Protein AF-A0A9W8U1M0-F1 (afdb_monomer)

Mean predicted aligned error: 9.3 Å

Secondary structure (DSSP, 8-state):
-HHHHHHHHHT-SSSEEEEPSS-HHHH-S--B-S---SS---SSEEEEESSS---SSPPTT--EEEETT-S-------TT---HHHHHHHHHHHHHHHTTT--EEEE-B--S---------HHHHHHHHHHHHHHHHHHHHHHHHHHHHHHHHHTTS--HHHHHHHHHHHHHT-

Solvent-accessible surface area (backbone atoms only — not comparable to full-atom values): 10336 Å² total; per-residue (Å²): 115,43,63,57,56,48,49,52,32,68,70,44,94,46,74,56,36,78,48,70,62,60,62,56,81,54,54,27,89,59,75,45,70,80,54,78,66,90,67,66,86,84,41,65,33,29,39,45,35,89,34,68,72,65,57,90,81,63,68,83,60,47,33,34,39,33,34,35,84,54,93,75,72,49,70,83,85,60,86,88,54,88,51,54,56,64,57,41,55,52,31,53,49,51,52,38,59,79,44,59,67,54,52,40,28,40,41,25,51,57,55,90,64,74,72,85,81,78,78,96,50,72,67,65,50,54,53,52,50,50,53,47,50,55,50,50,52,52,49,51,52,52,52,41,52,52,53,52,52,55,52,64,75,62,56,86,68,82,44,76,66,54,55,49,41,52,54,47,48,58,63,74,67,103

Structure (mmCIF, N/CA/C/O backbone):
data_AF-A0A9W8U1M0-F1
#
_entry.id   AF-A0A9W8U1M0-F1
#
loop_
_atom_site.group_PDB
_atom_site.id
_atom_site.type_symbol
_atom_site.label_atom_id
_atom_site.label_alt_id
_atom_site.label_comp_id
_atom_site.label_asym_id
_atom_site.label_entity_id
_atom_site.label_seq_id
_atom_site.pdbx_PDB_ins_code
_atom_site.Cartn_x
_atom_site.Cartn_y
_atom_site.Cartn_z
_atom_site.occupancy
_atom_site.B_iso_or_equiv
_atom_site.auth_seq_id
_atom_site.auth_comp_id
_atom_site.auth_asym_id
_atom_site.auth_atom_id
_atom_site.pdbx_PDB_model_num
ATOM 1 N N . PRO A 1 1 ? 2.105 -9.843 -11.994 1.00 67.69 1 PRO A N 1
ATOM 2 C CA . PRO A 1 1 ? 0.800 -9.194 -11.756 1.00 67.69 1 PRO A CA 1
ATOM 3 C C . PRO A 1 1 ? 0.426 -9.167 -10.264 1.00 67.69 1 PRO A C 1
ATOM 5 O O . PRO A 1 1 ? 0.645 -10.172 -9.594 1.00 67.69 1 PRO A O 1
ATOM 8 N N . ASN A 1 2 ? -0.101 -8.059 -9.728 1.00 78.31 2 ASN A N 1
ATOM 9 C CA . ASN A 1 2 ? -0.481 -7.906 -8.316 1.00 78.31 2 ASN A CA 1
ATOM 10 C C . ASN A 1 2 ? -1.615 -8.853 -7.890 1.00 78.31 2 ASN A C 1
ATOM 12 O O . ASN A 1 2 ? -1.666 -9.239 -6.725 1.00 78.31 2 ASN A O 1
ATOM 16 N N . VAL A 1 3 ? -2.472 -9.296 -8.821 1.00 81.25 3 VAL A N 1
ATOM 17 C CA . VAL A 1 3 ? -3.495 -10.322 -8.543 1.00 81.25 3 VAL A CA 1
ATOM 18 C C . VAL A 1 3 ? -2.885 -11.593 -7.945 1.00 81.25 3 VAL A C 1
ATOM 20 O O . VAL A 1 3 ? -3.407 -12.115 -6.963 1.00 81.25 3 VAL A O 1
ATOM 23 N N . TYR A 1 4 ? -1.728 -12.034 -8.445 1.00 81.00 4 TYR A N 1
ATOM 24 C CA . TYR A 1 4 ? -1.043 -13.215 -7.917 1.00 81.00 4 TYR A CA 1
ATOM 25 C C . TYR A 1 4 ? -0.505 -13.000 -6.502 1.00 81.00 4 TYR A C 1
ATOM 27 O O . TYR A 1 4 ? -0.517 -13.934 -5.710 1.00 81.00 4 TYR A O 1
ATOM 35 N N . LEU A 1 5 ? -0.088 -11.778 -6.155 1.00 82.06 5 LEU A N 1
ATOM 36 C CA . LEU A 1 5 ? 0.352 -11.452 -4.794 1.00 82.06 5 LEU A CA 1
ATOM 37 C C . LEU A 1 5 ? -0.815 -11.504 -3.806 1.00 82.06 5 LEU A C 1
ATOM 39 O O . LEU A 1 5 ? -0.668 -12.031 -2.706 1.00 82.06 5 LEU A O 1
ATOM 43 N N . ASN A 1 6 ? -1.990 -11.018 -4.215 1.00 85.56 6 ASN A N 1
ATOM 44 C CA . ASN A 1 6 ? -3.191 -11.105 -3.388 1.00 85.56 6 ASN A CA 1
ATOM 45 C C . ASN A 1 6 ? -3.635 -12.565 -3.191 1.00 85.56 6 ASN A C 1
ATOM 47 O O . ASN A 1 6 ? -3.940 -12.962 -2.069 1.00 85.56 6 ASN A O 1
ATOM 51 N N . LEU A 1 7 ? -3.625 -13.379 -4.253 1.00 85.81 7 LEU A N 1
ATOM 52 C CA . LEU A 1 7 ? -3.969 -14.803 -4.164 1.00 85.81 7 LEU A CA 1
ATOM 53 C C . LEU A 1 7 ? -2.966 -15.586 -3.312 1.00 85.81 7 LEU A C 1
ATOM 55 O O . LEU A 1 7 ? -3.375 -16.369 -2.460 1.00 85.81 7 LEU A O 1
ATOM 59 N N . ALA A 1 8 ? -1.665 -15.343 -3.494 1.00 84.69 8 ALA A N 1
ATOM 60 C CA . ALA A 1 8 ? -0.621 -15.969 -2.689 1.00 84.69 8 ALA A CA 1
ATOM 61 C C . ALA A 1 8 ? -0.790 -15.655 -1.197 1.00 84.69 8 ALA A C 1
ATOM 63 O O . ALA A 1 8 ? -0.623 -16.541 -0.365 1.00 84.69 8 ALA A O 1
ATOM 64 N N . ARG A 1 9 ? -1.183 -14.418 -0.862 1.00 87.94 9 ARG A N 1
ATOM 65 C CA . ARG A 1 9 ? -1.521 -14.036 0.512 1.00 87.94 9 ARG A CA 1
ATOM 66 C C . ARG A 1 9 ? -2.723 -14.821 1.033 1.00 87.94 9 ARG A C 1
ATOM 68 O O . ARG A 1 9 ? -2.628 -15.401 2.103 1.00 87.94 9 ARG A O 1
ATOM 75 N N . LEU A 1 10 ? -3.827 -14.893 0.289 1.00 86.44 10 LEU A N 1
ATOM 76 C CA . LEU A 1 10 ? -5.031 -15.609 0.739 1.00 86.44 10 LEU A CA 1
ATOM 77 C C . LEU A 1 10 ? -4.811 -17.112 0.945 1.00 86.44 10 LEU A C 1
ATOM 79 O O . LEU A 1 10 ? -5.415 -17.705 1.834 1.00 86.44 10 LEU A O 1
ATOM 83 N N . LEU A 1 11 ? -3.955 -17.721 0.126 1.00 89.75 11 LEU A N 1
ATOM 84 C CA . LEU A 1 11 ? -3.669 -19.155 0.170 1.00 89.75 11 LEU A CA 1
ATOM 85 C C . LEU A 1 11 ? -2.483 -19.506 1.080 1.00 89.75 11 LEU A C 1
ATOM 87 O O . LEU A 1 11 ? -2.110 -20.676 1.172 1.00 89.75 11 LEU A O 1
ATOM 91 N N . ALA A 1 12 ? -1.879 -18.524 1.753 1.00 89.12 12 ALA A N 1
ATOM 92 C CA . ALA A 1 12 ? -0.760 -18.777 2.645 1.00 89.12 12 ALA A CA 1
ATOM 93 C C . ALA A 1 12 ? -1.200 -19.597 3.870 1.00 89.12 12 ALA A C 1
ATOM 95 O O . ALA A 1 12 ? -2.213 -19.320 4.519 1.00 89.12 12 ALA A O 1
ATOM 96 N N . SER A 1 13 ? -0.390 -20.595 4.221 1.00 90.56 13 SER A N 1
ATOM 97 C CA . SER A 1 13 ? -0.566 -21.400 5.435 1.00 90.56 13 SER A CA 1
ATOM 98 C C . SER A 1 13 ? -0.120 -20.668 6.705 1.00 90.56 13 SER A C 1
ATOM 100 O O . SER A 1 13 ? -0.458 -21.083 7.811 1.00 90.56 13 SER A O 1
ATOM 102 N N . THR A 1 14 ? 0.637 -19.581 6.559 1.00 88.56 14 THR A N 1
ATOM 103 C CA . THR A 1 14 ? 1.208 -18.787 7.648 1.00 88.56 14 THR A CA 1
ATOM 104 C C . THR A 1 14 ? 0.368 -17.548 7.952 1.00 88.56 14 THR A C 1
ATOM 106 O O . THR A 1 14 ? -0.282 -16.985 7.074 1.00 88.56 14 THR A O 1
ATOM 109 N N . SER A 1 15 ? 0.434 -17.061 9.196 1.00 87.62 15 SER A N 1
ATOM 110 C CA . SER A 1 15 ? -0.270 -15.836 9.620 1.00 87.62 15 SER A CA 1
ATOM 111 C C . SER A 1 15 ? 0.250 -14.563 8.944 1.00 87.62 15 SER A C 1
ATOM 113 O O . SER A 1 15 ? -0.454 -13.555 8.910 1.00 87.62 15 SER A O 1
ATOM 115 N N . TYR A 1 16 ? 1.470 -14.605 8.406 1.00 87.69 16 TYR A N 1
ATOM 116 C CA . TYR A 1 16 ? 2.102 -13.523 7.656 1.00 87.69 16 TYR A CA 1
ATOM 117 C C . TYR A 1 16 ? 2.662 -14.048 6.339 1.00 87.69 16 TYR A C 1
ATOM 119 O O . TYR A 1 16 ? 3.181 -15.164 6.278 1.00 87.69 16 TYR A O 1
ATOM 127 N N . THR A 1 17 ? 2.598 -13.222 5.301 1.00 88.19 17 THR A N 1
ATOM 128 C CA . THR A 1 17 ? 3.098 -13.528 3.961 1.00 88.19 17 THR A CA 1
ATOM 129 C C . THR A 1 17 ? 4.051 -12.431 3.521 1.00 88.19 17 THR A C 1
ATOM 131 O O . THR A 1 17 ? 3.728 -11.245 3.607 1.00 88.19 17 THR A O 1
ATOM 134 N N . MET A 1 18 ? 5.234 -12.824 3.050 1.00 87.00 18 MET A N 1
ATOM 135 C CA . MET A 1 18 ? 6.185 -11.893 2.457 1.00 87.00 18 MET A CA 1
ATOM 136 C C . MET A 1 18 ? 5.873 -11.735 0.969 1.00 87.00 18 MET A C 1
ATOM 138 O O . MET A 1 18 ? 5.833 -12.714 0.225 1.00 87.00 18 MET A O 1
ATOM 142 N N . LEU A 1 19 ? 5.627 -10.502 0.543 1.00 87.44 19 LEU A N 1
ATOM 143 C CA . LEU A 1 19 ? 5.337 -10.145 -0.834 1.00 87.44 19 LEU A CA 1
ATOM 144 C C . LEU A 1 19 ? 6.571 -9.505 -1.456 1.00 87.44 19 LEU A C 1
ATOM 146 O O . LEU A 1 19 ? 7.065 -8.476 -0.987 1.00 87.44 19 LEU A O 1
ATOM 150 N N . PHE A 1 20 ? 7.031 -10.118 -2.542 1.00 84.56 20 PHE A N 1
ATOM 151 C CA . PHE A 1 20 ? 8.128 -9.608 -3.343 1.00 84.56 20 PHE A CA 1
ATOM 152 C C . PHE A 1 20 ? 7.601 -8.857 -4.560 1.00 84.56 20 PHE A C 1
ATOM 154 O O . PHE A 1 20 ? 6.678 -9.322 -5.237 1.00 84.56 20 PHE A O 1
ATOM 161 N N . PRO A 1 21 ? 8.205 -7.712 -4.893 1.00 78.50 21 PRO A N 1
ATOM 162 C CA . PRO A 1 21 ? 7.763 -6.907 -6.011 1.00 78.50 21 PRO A CA 1
ATOM 163 C C . PRO A 1 21 ? 8.248 -7.415 -7.358 1.00 78.50 21 PRO A C 1
ATOM 165 O O . PRO A 1 21 ? 8.055 -6.720 -8.336 1.00 78.50 21 PRO A O 1
ATOM 168 N N . GLY A 1 22 ? 8.890 -8.564 -7.483 1.00 75.88 22 GLY A N 1
ATOM 169 C CA . GLY A 1 22 ? 9.369 -9.010 -8.783 1.00 75.88 22 GLY A CA 1
ATOM 170 C C . GLY A 1 22 ? 10.335 -10.164 -8.663 1.00 75.88 22 GLY A C 1
ATOM 171 O O . GLY A 1 22 ? 10.387 -10.832 -7.633 1.00 75.88 22 GLY A O 1
ATOM 172 N N . ASN A 1 23 ? 11.092 -10.393 -9.734 1.00 68.19 23 ASN A N 1
ATOM 173 C CA . ASN A 1 23 ? 12.150 -11.390 -9.723 1.00 68.19 23 ASN A CA 1
ATOM 174 C C . ASN A 1 23 ? 13.123 -11.085 -8.571 1.00 68.19 23 ASN A C 1
ATOM 176 O O . ASN A 1 23 ? 13.577 -9.949 -8.444 1.00 68.19 23 ASN A O 1
ATOM 180 N N . MET A 1 24 ? 13.445 -12.085 -7.746 1.00 59.81 24 MET A N 1
ATOM 181 C CA . MET A 1 24 ? 14.369 -11.934 -6.616 1.00 59.81 24 MET A CA 1
ATOM 182 C C . MET A 1 24 ? 15.741 -11.419 -7.074 1.00 59.81 24 MET A C 1
ATOM 184 O O . MET A 1 24 ? 16.371 -10.651 -6.355 1.00 59.81 24 MET A O 1
ATOM 188 N N . SER A 1 25 ? 16.136 -11.711 -8.320 1.00 58.19 25 SER A N 1
ATOM 189 C CA . SER A 1 25 ? 17.341 -11.157 -8.952 1.00 58.19 25 SER A CA 1
ATOM 190 C C . SER A 1 25 ? 17.359 -9.622 -9.048 1.00 58.19 25 SER A C 1
ATOM 192 O O . SER A 1 25 ? 18.432 -9.049 -9.182 1.00 58.19 25 SER A O 1
ATOM 194 N N . LEU A 1 26 ? 16.197 -8.954 -9.007 1.00 56.28 26 LEU A N 1
ATOM 195 C CA . LEU A 1 26 ? 16.080 -7.487 -9.018 1.00 56.28 26 LEU A CA 1
ATOM 196 C C . LEU A 1 26 ? 16.114 -6.875 -7.615 1.00 56.28 26 LEU A C 1
ATOM 198 O O . LEU A 1 26 ? 16.366 -5.683 -7.495 1.00 56.28 26 LEU A O 1
ATOM 202 N N . VAL A 1 27 ? 15.797 -7.655 -6.580 1.00 56.34 27 VAL A N 1
ATOM 203 C CA . VAL A 1 27 ? 15.545 -7.142 -5.226 1.00 56.34 27 VAL A CA 1
ATOM 204 C C . VAL A 1 27 ? 16.730 -7.400 -4.300 1.00 56.34 27 VAL A C 1
ATOM 206 O O . VAL A 1 27 ? 16.966 -6.588 -3.422 1.00 56.34 27 VAL A O 1
ATOM 209 N N . ALA A 1 28 ? 17.479 -8.484 -4.513 1.00 54.34 28 ALA A N 1
ATOM 210 C CA . ALA A 1 28 ? 18.855 -8.731 -4.071 1.00 54.34 28 ALA A CA 1
ATOM 211 C C . ALA A 1 28 ? 19.125 -10.231 -4.243 1.00 54.34 28 ALA A C 1
ATOM 213 O O . ALA A 1 28 ? 18.265 -11.053 -3.928 1.00 54.34 28 ALA A O 1
ATOM 214 N N . SER A 1 29 ? 20.330 -10.598 -4.678 1.00 51.75 29 SER A N 1
ATOM 215 C CA . SER A 1 29 ? 20.758 -12.003 -4.721 1.00 51.75 29 SER A CA 1
ATOM 216 C C . SER A 1 29 ? 20.806 -12.642 -3.325 1.00 51.75 29 SER A C 1
ATOM 218 O O . SER A 1 29 ? 20.572 -13.839 -3.207 1.00 51.75 29 SER A O 1
ATOM 220 N N . ASP A 1 30 ? 21.026 -11.833 -2.278 1.00 54.47 30 ASP A N 1
ATOM 221 C CA . ASP A 1 30 ? 21.269 -12.287 -0.905 1.00 54.47 30 ASP A CA 1
ATOM 222 C C . ASP A 1 30 ? 20.424 -11.502 0.111 1.00 54.47 30 ASP A C 1
ATOM 224 O O . ASP A 1 30 ? 20.914 -10.623 0.823 1.00 54.47 30 ASP A O 1
ATOM 228 N N . LEU A 1 31 ? 19.128 -11.813 0.203 1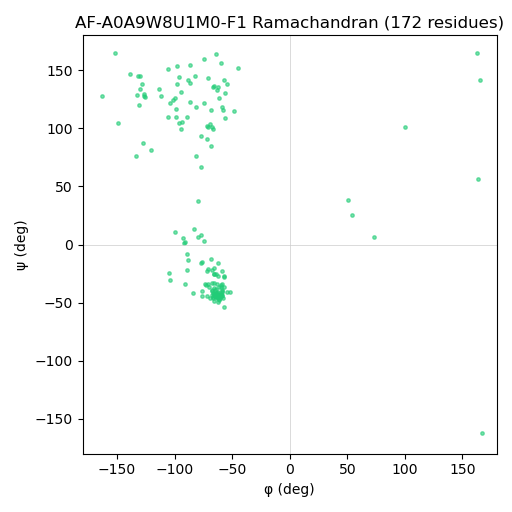.00 58.50 31 LEU A N 1
ATOM 229 C CA . LEU A 1 31 ? 18.291 -11.326 1.303 1.00 58.50 31 LEU A CA 1
ATOM 230 C C . LEU A 1 31 ? 18.668 -12.058 2.590 1.00 58.50 31 LEU A C 1
ATOM 232 O O . LEU A 1 31 ? 18.121 -13.106 2.930 1.00 58.50 31 LEU A O 1
ATOM 236 N N . THR A 1 32 ? 19.610 -11.486 3.327 1.00 60.41 32 THR A N 1
ATOM 237 C CA . THR A 1 32 ? 19.965 -11.963 4.662 1.00 60.41 32 THR A CA 1
ATOM 238 C C . THR A 1 32 ? 19.168 -11.173 5.691 1.00 60.41 32 THR A C 1
ATOM 240 O O . THR A 1 32 ? 19.430 -10.001 5.966 1.00 60.41 32 THR A O 1
ATOM 243 N N . MET A 1 33 ? 18.149 -11.815 6.268 1.00 60.59 33 MET A N 1
ATOM 244 C CA . MET A 1 33 ? 17.458 -11.268 7.433 1.00 60.59 33 MET A CA 1
ATOM 245 C C . MET A 1 33 ? 18.428 -11.285 8.614 1.00 60.59 33 MET A C 1
ATOM 247 O O . MET A 1 33 ? 18.659 -12.321 9.231 1.00 60.59 33 MET A O 1
ATOM 251 N N . THR A 1 34 ? 19.015 -10.131 8.923 1.00 57.62 34 THR A N 1
ATOM 252 C CA . THR A 1 34 ? 20.043 -9.999 9.965 1.00 57.62 34 THR A CA 1
ATOM 253 C C . THR A 1 34 ? 19.497 -10.240 11.368 1.00 57.62 34 THR A C 1
ATOM 255 O O . THR A 1 34 ? 20.270 -10.596 12.253 1.00 57.62 34 THR A O 1
ATOM 258 N N . LYS A 1 35 ? 18.180 -10.093 11.577 1.00 56.19 35 LYS A N 1
ATOM 259 C CA . LYS A 1 35 ? 17.445 -10.508 12.782 1.00 56.19 35 LYS A CA 1
ATOM 260 C C . LYS A 1 35 ? 15.946 -10.571 12.483 1.00 56.19 35 LYS A C 1
ATOM 262 O O . LYS A 1 35 ? 15.363 -9.584 12.042 1.00 56.19 35 LYS A O 1
ATOM 267 N N . MET A 1 36 ? 15.298 -11.696 12.789 1.00 54.34 36 MET A N 1
ATOM 268 C CA . MET A 1 36 ? 13.846 -11.678 12.998 1.00 54.34 36 MET A CA 1
ATOM 269 C C . MET A 1 36 ? 13.573 -10.839 14.261 1.00 54.34 36 MET A C 1
ATOM 271 O O . MET A 1 36 ? 14.311 -10.999 15.240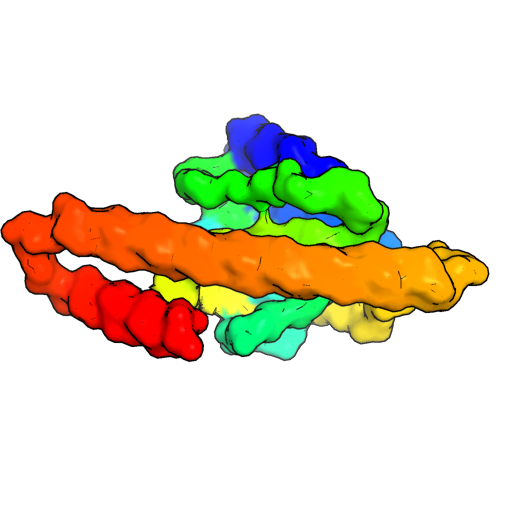 1.00 54.34 36 MET A O 1
ATOM 275 N N . PRO A 1 37 ? 12.577 -9.937 14.281 1.00 54.41 37 PRO A N 1
ATOM 276 C CA . PRO A 1 37 ? 12.286 -9.138 15.463 1.00 54.41 37 PRO A CA 1
ATOM 277 C C . PRO A 1 37 ? 11.976 -10.060 16.649 1.00 54.41 37 PRO A C 1
ATOM 279 O O . PRO A 1 37 ? 10.997 -10.800 16.628 1.00 54.41 37 PRO A O 1
ATOM 282 N N . THR A 1 38 ? 12.817 -10.033 17.686 1.00 49.62 38 THR A N 1
ATOM 283 C CA . THR A 1 38 ? 12.596 -10.787 18.935 1.00 49.62 38 THR A CA 1
ATOM 284 C C . THR A 1 38 ? 11.369 -10.275 19.691 1.00 49.62 38 THR A C 1
ATOM 286 O O . THR A 1 38 ? 10.719 -11.021 20.416 1.00 49.62 38 THR A O 1
ATOM 289 N N . SER A 1 39 ? 11.013 -9.007 19.480 1.00 52.22 39 SER A N 1
ATOM 290 C CA . SER A 1 39 ? 9.695 -8.457 19.772 1.00 52.22 39 SER A CA 1
ATOM 291 C C . SER A 1 39 ? 8.819 -8.644 18.539 1.00 52.22 39 SER A C 1
ATOM 293 O O . SER A 1 39 ? 9.072 -7.983 17.534 1.00 52.22 39 SER A O 1
ATOM 295 N N . GLY A 1 40 ? 7.834 -9.541 18.611 1.00 59.50 40 GLY A N 1
ATOM 296 C CA . GLY A 1 40 ? 6.967 -9.897 17.487 1.00 59.50 40 GLY A CA 1
ATOM 297 C C . GLY A 1 40 ? 6.452 -8.700 16.679 1.00 59.50 40 GLY A C 1
ATOM 298 O O . GLY A 1 40 ? 6.313 -7.593 17.200 1.00 59.50 40 GLY A O 1
ATOM 299 N N . ILE A 1 41 ? 6.188 -8.951 15.396 1.00 66.75 41 ILE A N 1
ATOM 300 C CA . ILE A 1 41 ? 5.607 -8.000 14.440 1.00 66.75 41 ILE A CA 1
ATOM 301 C C . ILE A 1 41 ? 4.380 -7.340 15.083 1.00 66.75 41 ILE A C 1
ATOM 303 O O . ILE A 1 41 ? 3.422 -8.031 15.433 1.00 66.75 41 ILE A O 1
ATOM 307 N N . ARG A 1 42 ? 4.448 -6.022 15.311 1.00 71.25 42 ARG A N 1
ATOM 308 C CA . ARG A 1 42 ? 3.400 -5.265 16.017 1.00 71.25 42 ARG A CA 1
ATOM 309 C C . ARG A 1 42 ? 2.371 -4.712 15.045 1.00 71.25 42 ARG A C 1
ATOM 311 O O . ARG A 1 42 ? 1.194 -4.629 15.385 1.00 71.25 42 ARG A O 1
ATOM 318 N N . SER A 1 43 ? 2.824 -4.351 13.851 1.00 80.00 43 SER A N 1
ATOM 319 C CA . SER A 1 43 ? 1.993 -3.814 12.782 1.00 80.00 43 SER A CA 1
ATOM 320 C C . SER A 1 43 ? 1.578 -4.909 11.799 1.00 80.00 43 SER A C 1
ATOM 322 O O . SER A 1 43 ? 2.364 -5.784 11.452 1.00 80.00 43 SER A O 1
ATOM 324 N N . ALA A 1 44 ? 0.355 -4.827 11.270 1.00 85.62 44 ALA A N 1
ATOM 325 C CA . ALA A 1 44 ? -0.129 -5.760 10.244 1.00 85.62 44 ALA A CA 1
ATOM 326 C C . ALA A 1 44 ? 0.691 -5.704 8.937 1.00 85.62 44 ALA A C 1
ATOM 328 O O . ALA A 1 44 ? 0.592 -6.609 8.106 1.00 85.62 44 ALA A O 1
ATOM 329 N N . ILE A 1 45 ? 1.485 -4.642 8.761 1.00 89.06 45 ILE A N 1
ATOM 330 C CA . ILE A 1 45 ? 2.377 -4.417 7.628 1.00 89.06 45 ILE A CA 1
ATOM 331 C C . ILE A 1 45 ? 3.769 -4.060 8.140 1.00 89.06 45 ILE A C 1
ATOM 333 O O . ILE A 1 45 ? 3.936 -3.191 8.999 1.00 89.06 45 ILE A O 1
ATOM 337 N N . THR A 1 46 ? 4.784 -4.694 7.565 1.00 89.19 46 THR A N 1
ATOM 338 C CA . THR A 1 46 ? 6.192 -4.396 7.819 1.00 89.19 46 THR A CA 1
ATOM 339 C C . THR A 1 46 ? 6.938 -4.283 6.495 1.00 89.19 46 THR A C 1
ATOM 341 O O . THR A 1 46 ? 6.846 -5.173 5.654 1.00 89.19 46 THR A O 1
ATOM 344 N N . VAL A 1 47 ? 7.685 -3.203 6.292 1.00 87.88 47 VAL A N 1
ATOM 345 C CA . VAL A 1 47 ? 8.495 -2.986 5.086 1.00 87.88 47 VAL A CA 1
ATOM 346 C C . VAL A 1 47 ? 9.914 -3.466 5.341 1.00 87.88 47 VAL A C 1
ATOM 348 O O . VAL A 1 47 ? 10.526 -3.112 6.348 1.00 87.88 47 VAL A O 1
ATOM 351 N N . VAL A 1 48 ? 10.445 -4.263 4.419 1.00 85.00 48 VAL A N 1
ATOM 352 C CA . VAL A 1 48 ? 11.828 -4.733 4.468 1.00 85.00 48 VAL A CA 1
ATOM 353 C C . VAL A 1 48 ? 12.734 -3.633 3.915 1.00 85.00 48 VAL A C 1
ATOM 355 O O . VAL A 1 48 ? 12.580 -3.201 2.770 1.00 85.00 48 VAL A O 1
ATOM 358 N N . THR A 1 49 ? 13.644 -3.136 4.748 1.00 80.56 49 THR A N 1
ATOM 359 C CA . THR A 1 49 ? 14.529 -2.007 4.429 1.00 80.56 49 THR A CA 1
ATOM 360 C C . THR A 1 49 ? 15.842 -2.106 5.210 1.00 80.56 49 THR A C 1
ATOM 362 O O . THR A 1 49 ? 15.931 -2.840 6.190 1.00 80.56 49 THR A O 1
ATOM 365 N N . SER A 1 50 ? 16.862 -1.343 4.815 1.00 74.25 50 SER A N 1
ATOM 366 C CA . SER A 1 50 ? 18.103 -1.184 5.582 1.00 74.25 50 SER A CA 1
ATOM 367 C C . SER A 1 50 ? 17.880 -0.220 6.761 1.00 74.25 50 SER A C 1
ATOM 369 O O . SER A 1 50 ? 18.380 0.905 6.782 1.00 74.25 50 SER A O 1
ATOM 371 N N . GLY A 1 51 ? 17.061 -0.623 7.735 1.00 70.31 51 GLY A N 1
ATOM 372 C CA . GLY A 1 51 ? 16.786 0.162 8.938 1.00 70.31 51 GLY A CA 1
ATOM 373 C C . GLY A 1 51 ? 15.536 -0.273 9.706 1.00 70.31 51 GLY A C 1
ATOM 374 O O . GLY A 1 51 ? 14.680 -0.989 9.200 1.00 70.31 51 GLY A O 1
ATOM 375 N N . ASN A 1 52 ? 15.412 0.194 10.953 1.00 70.19 52 ASN A N 1
ATOM 376 C CA . ASN A 1 52 ? 14.246 -0.098 11.807 1.00 70.19 52 ASN A CA 1
ATOM 377 C C . ASN A 1 52 ? 13.098 0.912 11.632 1.00 70.19 52 ASN A C 1
ATOM 379 O O . ASN A 1 52 ? 12.001 0.698 12.143 1.00 70.19 52 ASN A O 1
ATOM 383 N N . ARG A 1 53 ? 13.356 2.051 10.979 1.00 77.19 53 ARG A N 1
ATOM 384 C CA . ARG A 1 53 ? 12.366 3.107 10.740 1.00 77.19 53 ARG A CA 1
ATOM 385 C C . ARG A 1 53 ? 12.095 3.197 9.250 1.00 77.19 53 ARG A C 1
ATOM 387 O O . ARG A 1 53 ? 13.035 3.239 8.463 1.00 77.19 53 ARG A O 1
ATOM 394 N N . VAL A 1 54 ? 10.820 3.266 8.891 1.00 83.25 54 VAL A N 1
ATOM 395 C CA . VAL A 1 54 ? 10.378 3.421 7.506 1.00 83.25 54 VAL A CA 1
ATOM 396 C C . VAL A 1 54 ? 9.762 4.801 7.368 1.00 83.25 54 VAL A C 1
ATOM 398 O O . VAL A 1 54 ? 8.892 5.184 8.148 1.00 83.25 54 VAL A O 1
ATOM 401 N N . THR A 1 55 ? 10.223 5.555 6.381 1.00 85.62 55 THR A N 1
ATOM 402 C CA . THR A 1 55 ? 9.613 6.820 5.970 1.00 85.62 55 THR A CA 1
ATOM 403 C C . THR A 1 55 ? 8.876 6.614 4.661 1.00 85.62 55 THR A C 1
ATOM 405 O O . THR A 1 55 ? 9.272 5.775 3.857 1.00 85.62 55 THR A O 1
ATOM 408 N N . TYR A 1 56 ? 7.818 7.388 4.435 1.00 85.31 56 TYR A N 1
ATOM 409 C CA . TYR A 1 56 ? 7.173 7.430 3.131 1.00 85.31 56 TYR A CA 1
ATOM 410 C C . TYR A 1 56 ? 7.860 8.469 2.224 1.00 85.31 56 TYR A C 1
ATOM 412 O O . TYR A 1 56 ? 8.129 9.577 2.696 1.00 85.31 56 TYR A O 1
ATOM 420 N N . PRO A 1 57 ? 8.072 8.166 0.933 1.00 84.75 57 PRO A N 1
ATOM 421 C CA . PRO A 1 57 ? 7.888 6.852 0.320 1.00 84.75 57 PRO A CA 1
ATOM 422 C C . PRO A 1 57 ? 8.972 5.859 0.785 1.00 84.75 57 PRO A C 1
ATOM 424 O O . PRO A 1 57 ? 10.121 6.265 0.974 1.00 84.75 57 PRO A O 1
ATOM 427 N N . PRO A 1 58 ? 8.624 4.572 0.985 1.00 81.62 58 PRO A N 1
ATOM 428 C CA . PRO A 1 58 ? 9.623 3.536 1.236 1.00 81.62 58 PRO A CA 1
ATOM 429 C C . PRO A 1 58 ? 10.548 3.365 0.018 1.00 81.62 58 PRO A C 1
ATOM 431 O O . PRO A 1 58 ? 10.192 3.804 -1.081 1.00 81.62 58 PRO A O 1
ATOM 434 N N . PRO A 1 59 ? 11.711 2.705 0.178 1.00 80.88 59 PRO A N 1
ATOM 435 C CA . PRO A 1 59 ? 12.575 2.389 -0.953 1.00 80.88 59 PRO A CA 1
ATOM 436 C C . PRO A 1 59 ? 11.815 1.627 -2.050 1.00 80.88 59 PRO A C 1
ATOM 438 O O . PRO A 1 59 ? 11.008 0.733 -1.773 1.00 80.88 59 PRO A O 1
ATOM 441 N N . SER A 1 60 ? 12.063 1.993 -3.309 1.00 80.19 60 SER A N 1
ATOM 442 C CA . SER A 1 60 ? 11.441 1.331 -4.458 1.00 80.19 60 SER A CA 1
ATOM 443 C C . SER A 1 60 ? 11.751 -0.163 -4.453 1.00 80.19 60 SER A C 1
ATOM 445 O O . SER A 1 60 ? 12.856 -0.580 -4.120 1.00 80.19 60 SER A O 1
ATOM 447 N N . LEU A 1 61 ? 10.763 -0.976 -4.832 1.00 80.62 61 LEU A N 1
ATOM 448 C CA . LEU A 1 61 ? 10.842 -2.442 -4.771 1.00 80.62 61 LEU A CA 1
ATOM 449 C C . LEU A 1 61 ? 11.227 -3.006 -3.383 1.00 80.62 61 LEU A C 1
ATOM 451 O O . LEU A 1 61 ? 11.709 -4.137 -3.297 1.00 80.62 61 LEU A O 1
ATOM 455 N N . SER A 1 62 ? 10.969 -2.291 -2.285 1.00 84.44 62 SER A N 1
ATOM 456 C CA . SER A 1 62 ? 11.050 -2.906 -0.959 1.00 84.44 62 SER A CA 1
ATOM 457 C C . SER A 1 62 ? 10.042 -4.058 -0.848 1.00 84.44 62 SER A C 1
ATOM 459 O O . SER A 1 62 ? 8.846 -3.839 -1.087 1.00 84.44 62 SER A O 1
ATOM 461 N N . PRO A 1 63 ? 10.474 -5.275 -0.464 1.00 86.81 63 PRO A N 1
ATOM 462 C CA . PRO A 1 63 ? 9.560 -6.324 -0.041 1.00 86.81 63 PRO A CA 1
ATOM 463 C C . PRO A 1 63 ? 8.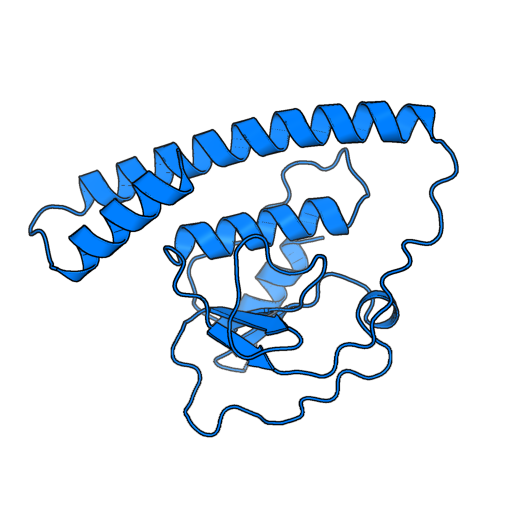750 -5.877 1.168 1.00 86.81 63 PRO A C 1
ATOM 465 O O . PRO A 1 63 ? 9.182 -5.034 1.959 1.00 86.81 63 PRO A O 1
ATOM 468 N N . ILE A 1 64 ? 7.594 -6.499 1.351 1.00 88.06 64 ILE A N 1
ATOM 469 C CA . ILE A 1 64 ? 6.762 -6.263 2.528 1.00 88.06 64 ILE A CA 1
ATOM 470 C C . ILE A 1 64 ? 6.327 -7.578 3.141 1.00 88.06 64 ILE A C 1
ATOM 472 O O . ILE A 1 64 ? 6.062 -8.549 2.441 1.00 88.06 64 ILE A O 1
ATOM 476 N N . LEU A 1 65 ? 6.226 -7.597 4.457 1.00 89.19 65 LEU A N 1
ATOM 477 C CA . LEU A 1 65 ? 5.579 -8.647 5.215 1.00 89.19 65 LEU A CA 1
ATOM 478 C C . LEU A 1 65 ? 4.193 -8.144 5.610 1.00 89.19 65 LEU A C 1
ATOM 480 O O . LEU A 1 65 ? 4.065 -7.077 6.207 1.00 89.19 65 LEU A O 1
ATOM 484 N N . VAL A 1 66 ? 3.156 -8.890 5.247 1.00 89.62 66 VAL A N 1
ATOM 485 C CA . VAL A 1 66 ? 1.760 -8.496 5.466 1.00 89.62 66 VAL A CA 1
ATOM 486 C C . VAL A 1 66 ? 1.033 -9.626 6.170 1.00 89.62 66 VAL A C 1
ATOM 488 O O . VAL A 1 66 ? 1.223 -10.796 5.835 1.00 89.62 66 VAL A O 1
ATOM 491 N N . GLN A 1 67 ? 0.194 -9.294 7.146 1.00 89.44 67 GLN A N 1
ATOM 492 C CA . GLN A 1 67 ? -0.667 -10.275 7.792 1.00 89.44 67 GLN A CA 1
ATOM 493 C C . GLN A 1 67 ? -1.634 -10.877 6.767 1.00 89.44 67 GLN A C 1
ATOM 495 O O . GLN A 1 67 ? -2.247 -10.164 5.968 1.00 89.44 67 GLN A O 1
ATOM 500 N N . ARG A 1 68 ? -1.799 -12.199 6.812 1.00 88.00 68 ARG A N 1
ATOM 501 C CA . ARG A 1 68 ? -2.586 -12.960 5.841 1.00 88.00 68 ARG A CA 1
ATOM 502 C C . ARG A 1 68 ? -3.990 -12.402 5.646 1.00 88.00 68 ARG A C 1
ATOM 504 O O . ARG A 1 68 ? -4.432 -12.286 4.512 1.00 88.00 68 ARG A O 1
ATOM 511 N N . ASP A 1 69 ? -4.639 -11.983 6.727 1.00 86.25 69 ASP A N 1
ATOM 512 C CA . ASP A 1 69 ? -6.041 -11.555 6.727 1.00 86.25 69 ASP A CA 1
ATOM 513 C C . ASP A 1 69 ? -6.196 -10.018 6.693 1.00 86.25 69 ASP A C 1
ATOM 515 O O . ASP A 1 69 ? -7.291 -9.487 6.863 1.00 86.25 69 ASP A O 1
ATOM 519 N N . HIS A 1 70 ? -5.109 -9.271 6.449 1.00 86.25 70 HIS A N 1
ATOM 520 C CA . HIS A 1 70 ? -5.162 -7.811 6.356 1.00 86.25 70 HIS A CA 1
ATOM 521 C C . HIS A 1 70 ? -6.048 -7.367 5.165 1.00 86.25 70 HIS A C 1
ATOM 523 O O . HIS A 1 70 ? -5.891 -7.886 4.056 1.00 86.25 70 HIS A O 1
ATOM 529 N N . PRO A 1 71 ? -6.981 -6.411 5.332 1.00 84.06 71 PRO A N 1
ATOM 530 C CA . PRO A 1 71 ? -8.012 -6.124 4.328 1.00 84.06 71 PRO A CA 1
ATOM 531 C C . PRO A 1 71 ? -7.539 -5.319 3.098 1.00 84.06 71 PRO A C 1
ATOM 533 O O . PRO A 1 71 ? -8.369 -4.942 2.273 1.00 84.06 71 PRO A O 1
ATOM 536 N N . CYS A 1 72 ? -6.236 -5.068 2.927 1.00 83.94 72 CYS A N 1
ATOM 537 C CA . CYS A 1 72 ? -5.694 -4.347 1.768 1.00 83.94 72 CYS A CA 1
ATOM 538 C C . CYS A 1 72 ? -5.366 -5.281 0.590 1.00 83.94 72 CYS A C 1
ATOM 540 O O . CYS A 1 72 ? -4.864 -6.395 0.758 1.00 83.94 72 CYS A O 1
ATOM 542 N N . TRP A 1 73 ? -5.634 -4.807 -0.626 1.00 83.06 73 TRP A N 1
ATOM 543 C CA . TRP A 1 73 ? -5.389 -5.520 -1.878 1.00 83.06 73 TRP A CA 1
ATOM 544 C C . TRP A 1 73 ? -4.559 -4.664 -2.824 1.00 83.06 73 TRP A C 1
ATOM 546 O O . TRP A 1 73 ? -4.970 -3.554 -3.155 1.00 83.06 73 TRP A O 1
ATOM 556 N N . CYS A 1 74 ? -3.454 -5.206 -3.341 1.00 83.12 74 CYS A N 1
ATOM 557 C CA . CYS A 1 74 ? -2.720 -4.565 -4.426 1.00 83.12 74 CYS A CA 1
ATOM 558 C C . CYS A 1 74 ? -3.561 -4.623 -5.706 1.00 83.12 74 CYS A C 1
ATOM 560 O O . CYS A 1 74 ? -3.639 -5.676 -6.345 1.00 83.12 74 CYS A O 1
ATOM 562 N N . THR A 1 75 ? -4.188 -3.519 -6.103 1.00 80.38 75 THR A N 1
ATOM 563 C CA . THR A 1 75 ? -4.908 -3.464 -7.385 1.00 80.38 75 THR A CA 1
ATOM 564 C C . THR A 1 75 ? -3.945 -3.176 -8.540 1.00 80.38 75 THR A C 1
ATOM 566 O O . THR A 1 75 ? -2.955 -2.467 -8.374 1.00 80.38 75 THR A O 1
ATOM 569 N N . GLU A 1 76 ? -4.190 -3.760 -9.715 1.00 74.75 76 GLU A N 1
ATOM 570 C CA . GLU A 1 76 ? -3.511 -3.363 -10.955 1.00 74.75 76 GLU A CA 1
ATOM 571 C C . GLU A 1 76 ? -4.415 -2.386 -11.688 1.00 74.75 76 GLU A C 1
ATOM 573 O O . GLU A 1 76 ? -5.438 -2.789 -12.233 1.00 74.75 76 GLU A O 1
ATOM 578 N N . ARG A 1 77 ? -4.086 -1.093 -11.651 1.00 69.44 77 ARG A N 1
ATOM 579 C CA . ARG A 1 77 ? -4.929 -0.064 -12.282 1.00 69.44 77 ARG A CA 1
ATOM 580 C C . ARG A 1 77 ? -4.364 0.477 -13.587 1.00 69.44 77 ARG A C 1
ATOM 582 O O . ARG A 1 77 ? -5.134 0.932 -14.425 1.00 69.44 77 ARG A O 1
ATOM 589 N N . PHE A 1 78 ? -3.050 0.402 -13.789 1.00 69.62 78 PHE A N 1
ATOM 590 C CA . PHE A 1 78 ? -2.403 0.943 -14.983 1.00 69.62 78 PHE A CA 1
ATOM 591 C C . PHE A 1 78 ? -1.676 -0.159 -15.743 1.00 69.62 78 PHE A C 1
ATOM 593 O O . PHE A 1 78 ? -0.464 -0.318 -15.650 1.00 69.62 78 PHE A O 1
ATOM 600 N N . THR A 1 79 ? -2.430 -0.909 -16.543 1.00 64.12 79 THR A N 1
ATOM 601 C CA . THR A 1 79 ? -1.884 -1.956 -17.422 1.00 64.12 79 THR A CA 1
ATOM 602 C C . THR A 1 79 ? -1.043 -1.394 -18.574 1.00 64.12 79 THR A C 1
ATOM 604 O O . THR A 1 79 ? -0.332 -2.143 -19.231 1.00 64.12 79 THR A O 1
ATOM 607 N N . PHE A 1 80 ? -1.095 -0.079 -18.813 1.00 64.06 80 PHE A N 1
ATOM 608 C CA . PHE A 1 80 ? -0.347 0.607 -19.876 1.00 64.06 80 PHE A CA 1
ATOM 609 C C . PHE A 1 80 ? 1.138 0.820 -19.533 1.00 64.06 80 PHE A C 1
ATOM 611 O O . PHE A 1 80 ? 1.939 1.127 -20.413 1.00 64.06 80 PHE A O 1
ATOM 618 N N . SER A 1 81 ? 1.508 0.677 -18.255 1.00 63.19 81 SER A N 1
ATOM 619 C CA . SER A 1 81 ? 2.887 0.758 -17.775 1.00 63.19 81 SER A CA 1
ATOM 620 C C . SER A 1 81 ? 3.391 -0.646 -17.444 1.00 63.19 81 SER A C 1
ATOM 622 O O . SER A 1 81 ? 3.020 -1.227 -16.423 1.00 63.19 81 SER A O 1
ATOM 624 N N . ASN A 1 82 ? 4.312 -1.156 -18.263 1.00 67.44 82 ASN A N 1
ATOM 625 C CA . ASN A 1 82 ? 5.041 -2.394 -17.970 1.00 67.44 82 ASN A CA 1
ATOM 626 C C . ASN A 1 82 ? 6.118 -2.214 -16.879 1.00 67.44 82 ASN A C 1
ATOM 628 O O . ASN A 1 82 ? 6.837 -3.162 -16.574 1.00 67.44 82 ASN A O 1
ATOM 632 N N . SER A 1 83 ? 6.242 -1.024 -16.272 1.00 76.50 83 SER A N 1
ATOM 633 C CA . SER A 1 83 ? 7.198 -0.803 -15.184 1.00 76.50 83 SER A CA 1
ATOM 634 C C . SER A 1 83 ? 6.704 -1.456 -13.901 1.00 76.50 83 SER A C 1
ATOM 636 O O . SER A 1 83 ? 5.623 -1.152 -13.379 1.00 76.50 83 SER A O 1
ATOM 638 N N . ARG A 1 84 ? 7.521 -2.360 -13.361 1.00 79.19 84 ARG A N 1
ATOM 639 C CA . ARG A 1 84 ? 7.189 -3.043 -12.116 1.00 79.19 84 ARG A CA 1
ATOM 640 C C . ARG A 1 84 ? 7.341 -2.132 -10.902 1.00 79.19 84 ARG A C 1
ATOM 642 O O . ARG A 1 84 ? 6.539 -2.247 -9.978 1.00 79.19 84 ARG A O 1
ATOM 649 N N . ILE A 1 85 ? 8.309 -1.217 -10.942 1.00 80.19 85 ILE A N 1
ATOM 650 C CA . ILE A 1 85 ? 8.554 -0.210 -9.902 1.00 80.19 85 ILE A CA 1
ATOM 651 C C . ILE A 1 85 ? 7.298 0.632 -9.691 1.00 80.19 85 ILE A C 1
ATOM 653 O O . ILE A 1 85 ? 6.749 0.665 -8.595 1.00 80.19 85 ILE A O 1
ATOM 657 N N . LEU A 1 86 ? 6.773 1.209 -10.771 1.00 79.94 86 LEU A N 1
ATOM 658 C CA . LEU A 1 86 ? 5.597 2.074 -10.730 1.00 79.94 86 LEU A CA 1
ATOM 659 C C . LEU A 1 86 ? 4.349 1.367 -10.176 1.00 79.94 86 LEU A C 1
ATOM 661 O O . LEU A 1 86 ? 3.652 1.907 -9.315 1.00 79.94 86 LEU A O 1
ATOM 665 N N . ASN A 1 87 ? 4.103 0.135 -10.629 1.00 81.00 87 ASN A N 1
ATOM 666 C CA . ASN A 1 87 ? 2.994 -0.690 -10.146 1.00 81.00 87 ASN A CA 1
ATOM 667 C C . ASN A 1 87 ? 3.157 -1.087 -8.669 1.00 81.00 87 ASN A C 1
ATOM 669 O O . ASN A 1 87 ? 2.168 -1.251 -7.949 1.00 81.00 87 ASN A O 1
ATOM 673 N N . TRP A 1 88 ? 4.396 -1.276 -8.214 1.00 85.31 88 TRP A N 1
ATOM 674 C CA . TRP A 1 88 ? 4.677 -1.627 -6.829 1.00 85.31 88 TRP A CA 1
ATOM 675 C C . TRP A 1 88 ? 4.557 -0.434 -5.887 1.00 85.31 88 TRP A C 1
ATOM 677 O O . TRP A 1 88 ? 3.890 -0.548 -4.861 1.00 85.31 88 TRP A O 1
ATOM 687 N N . ASP A 1 89 ? 5.100 0.721 -6.263 1.00 85.06 89 ASP A N 1
ATOM 688 C CA . ASP A 1 89 ? 5.033 1.953 -5.471 1.00 85.06 89 ASP A CA 1
ATOM 689 C C . ASP A 1 89 ? 3.581 2.384 -5.212 1.00 85.06 89 ASP A C 1
ATOM 691 O O . ASP A 1 89 ? 3.238 2.899 -4.142 1.00 85.06 89 ASP A O 1
ATOM 695 N N . GLN A 1 90 ? 2.689 2.126 -6.169 1.00 85.56 90 GLN A N 1
ATOM 696 C CA . GLN A 1 90 ? 1.254 2.325 -5.983 1.00 85.56 90 GLN A CA 1
ATOM 697 C C . GLN A 1 90 ? 0.658 1.375 -4.957 1.00 85.56 90 GLN A C 1
ATOM 699 O O . GLN A 1 90 ? -0.089 1.826 -4.087 1.00 85.56 90 GLN A O 1
ATOM 704 N N . CYS A 1 91 ? 1.006 0.088 -5.017 1.00 87.38 91 CYS A N 1
ATOM 705 C CA . CYS A 1 91 ? 0.534 -0.839 -4.001 1.00 87.38 91 CYS A CA 1
ATOM 706 C C . CYS A 1 91 ? 1.067 -0.465 -2.607 1.00 87.38 91 CYS A C 1
ATOM 708 O O . CYS A 1 91 ? 0.299 -0.423 -1.647 1.00 87.38 91 CYS A O 1
ATOM 710 N N . LEU A 1 92 ? 2.349 -0.111 -2.493 1.00 88.38 92 LEU A N 1
ATOM 711 C CA . LEU A 1 92 ? 2.931 0.358 -1.233 1.00 88.38 92 LEU A CA 1
ATOM 712 C C . LEU A 1 92 ? 2.216 1.603 -0.701 1.00 88.38 92 LEU A C 1
ATOM 714 O O . LEU A 1 92 ? 1.946 1.688 0.494 1.00 88.38 92 LEU A O 1
ATOM 718 N N . THR A 1 93 ? 1.845 2.539 -1.580 1.00 88.19 93 THR A N 1
ATOM 719 C CA . THR A 1 93 ? 1.045 3.710 -1.193 1.00 88.19 93 THR A CA 1
ATOM 720 C C . THR A 1 93 ? -0.307 3.295 -0.608 1.00 88.19 93 THR A C 1
ATOM 722 O O . THR A 1 93 ? -0.724 3.842 0.412 1.00 88.19 93 THR A O 1
ATOM 725 N N . GLN A 1 94 ? -0.986 2.324 -1.223 1.00 88.31 94 GLN A N 1
ATOM 726 C CA . GLN A 1 94 ? -2.275 1.832 -0.741 1.00 88.31 94 GLN A CA 1
ATOM 727 C C . GLN A 1 94 ? -2.145 1.168 0.639 1.00 88.31 94 GLN A C 1
ATOM 729 O O . GLN A 1 94 ? -2.899 1.499 1.549 1.00 88.31 94 GLN A O 1
ATOM 734 N N . PHE A 1 95 ? -1.137 0.314 0.835 1.00 89.00 95 PHE A N 1
ATOM 735 C CA . PHE A 1 95 ? -0.830 -0.275 2.143 1.00 89.00 95 PHE A CA 1
ATOM 736 C C . PHE A 1 95 ? -0.534 0.778 3.217 1.00 89.00 95 PHE A C 1
ATOM 738 O O . PHE A 1 95 ? -0.991 0.653 4.357 1.00 89.00 95 PHE A O 1
ATOM 745 N N . TRP A 1 96 ? 0.200 1.829 2.852 1.00 89.19 96 TRP A N 1
ATOM 746 C CA . TRP A 1 96 ? 0.533 2.927 3.754 1.00 89.19 96 TRP A CA 1
ATOM 747 C C . TRP A 1 96 ? -0.709 3.707 4.202 1.00 89.19 96 TRP A C 1
ATOM 749 O O . TRP A 1 96 ? -0.859 4.014 5.387 1.00 89.19 96 TRP A O 1
ATOM 759 N N . LEU A 1 97 ? -1.613 3.993 3.259 1.00 88.88 97 LEU A N 1
ATOM 760 C CA . LEU A 1 97 ? -2.890 4.661 3.511 1.00 88.88 97 LEU A CA 1
ATOM 761 C C . LEU A 1 97 ? -3.826 3.814 4.376 1.00 88.88 97 LEU A C 1
ATOM 763 O O . LEU A 1 97 ? -4.343 4.318 5.372 1.00 88.88 97 LEU A O 1
ATOM 767 N N . ASP A 1 98 ? -4.003 2.536 4.038 1.00 87.00 98 ASP A N 1
ATOM 768 C CA . ASP A 1 98 ? -4.893 1.625 4.769 1.00 87.00 98 ASP A CA 1
ATOM 769 C C . ASP A 1 98 ? -4.402 1.362 6.204 1.00 87.00 98 ASP A C 1
ATOM 771 O O . ASP A 1 98 ? -5.203 1.103 7.104 1.00 87.00 98 ASP A O 1
ATOM 775 N N . SER A 1 99 ? -3.094 1.502 6.442 1.00 87.50 99 SER A N 1
ATOM 776 C CA . SER A 1 99 ?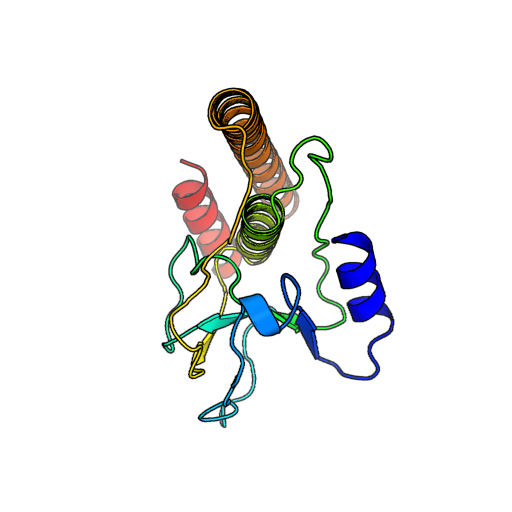 -2.491 1.403 7.779 1.00 87.50 99 SER A CA 1
ATOM 777 C C . SER A 1 99 ? -2.374 2.739 8.508 1.00 87.50 99 SER A C 1
ATOM 779 O O . SER A 1 99 ? -1.859 2.785 9.623 1.00 87.50 99 SER A O 1
ATOM 781 N N . TYR A 1 100 ? -2.823 3.849 7.919 1.00 87.56 100 TYR A N 1
ATOM 782 C CA . TYR A 1 100 ? -2.673 5.194 8.489 1.00 87.56 100 TYR A CA 1
ATOM 783 C C . TYR A 1 100 ? -1.228 5.497 8.923 1.00 87.56 100 TYR A C 1
ATOM 785 O O . TYR A 1 100 ? -0.998 6.037 10.007 1.00 87.56 100 TYR A O 1
ATOM 793 N N . GLY A 1 101 ? -0.251 5.040 8.136 1.00 85.44 101 GLY A N 1
ATOM 794 C CA . GLY A 1 101 ? 1.176 5.166 8.436 1.00 85.44 101 GLY A CA 1
ATOM 795 C C . GLY A 1 101 ? 1.717 4.265 9.553 1.00 85.44 101 GLY A C 1
ATOM 796 O O . GLY A 1 101 ? 2.886 4.405 9.905 1.00 85.44 101 GLY A O 1
ATOM 797 N N . HIS A 1 102 ? 0.921 3.342 10.105 1.00 87.06 102 HIS A N 1
ATOM 798 C CA . HIS A 1 102 ? 1.369 2.354 11.095 1.00 87.06 102 HIS A CA 1
ATOM 799 C C . HIS A 1 102 ? 2.050 1.184 10.380 1.00 87.06 102 HIS A C 1
ATOM 801 O O . HIS A 1 102 ? 1.458 0.129 10.159 1.00 87.06 102 HIS A O 1
ATOM 807 N N . VAL A 1 103 ? 3.286 1.423 9.950 1.00 87.31 103 VAL A N 1
ATOM 808 C CA . VAL A 1 103 ? 4.103 0.459 9.215 1.00 87.31 103 VAL A CA 1
ATOM 809 C C . VAL A 1 103 ? 5.434 0.295 9.936 1.00 87.31 103 VAL A C 1
ATOM 811 O O . VAL A 1 103 ? 6.130 1.277 10.200 1.00 87.31 103 VAL A O 1
ATOM 814 N N . ASP A 1 104 ? 5.795 -0.950 10.236 1.00 87.81 104 ASP A N 1
ATOM 815 C CA . ASP A 1 104 ? 7.065 -1.270 10.892 1.00 87.81 104 ASP A CA 1
ATOM 816 C C . ASP A 1 104 ? 8.195 -1.429 9.860 1.00 87.81 104 ASP A C 1
ATOM 818 O O . ASP A 1 104 ? 7.954 -1.776 8.702 1.00 87.81 104 ASP A O 1
ATOM 822 N N . GLY A 1 105 ? 9.443 -1.209 10.279 1.00 84.94 105 GLY A N 1
ATOM 823 C CA . GLY A 1 105 ? 10.633 -1.514 9.482 1.00 84.94 105 GLY A CA 1
ATOM 824 C C . GLY A 1 105 ? 11.273 -2.826 9.903 1.00 84.94 105 GLY A C 1
ATOM 825 O O . GLY A 1 105 ? 11.604 -3.003 11.076 1.00 84.94 105 GLY A O 1
ATOM 826 N N . LEU A 1 106 ? 11.478 -3.730 8.948 1.00 83.31 106 LEU A N 1
ATOM 827 C CA . LEU A 1 106 ? 12.284 -4.928 9.137 1.00 83.31 106 LEU A CA 1
ATOM 828 C C . LEU A 1 106 ? 13.671 -4.684 8.564 1.00 83.31 106 LEU A C 1
ATOM 830 O O . LEU A 1 106 ? 13.832 -4.617 7.344 1.00 83.31 106 LEU A O 1
ATOM 834 N N . ASN A 1 107 ? 14.655 -4.583 9.455 1.00 79.44 107 ASN A N 1
ATOM 835 C CA . ASN A 1 107 ? 16.040 -4.416 9.055 1.00 79.44 107 ASN A CA 1
ATOM 836 C C . ASN A 1 107 ? 16.555 -5.689 8.375 1.00 79.44 107 ASN A C 1
ATOM 838 O O . ASN A 1 107 ? 16.646 -6.745 9.005 1.00 79.44 107 ASN A O 1
ATOM 842 N N . ALA A 1 108 ? 16.888 -5.579 7.097 1.00 74.12 108 ALA A N 1
ATOM 843 C CA . ALA A 1 108 ? 17.524 -6.636 6.331 1.00 74.12 108 ALA A CA 1
ATOM 844 C C . ALA A 1 108 ? 18.611 -6.041 5.439 1.00 74.12 108 ALA A C 1
ATOM 846 O O . ALA A 1 108 ? 18.477 -4.924 4.937 1.00 74.12 108 ALA A O 1
ATOM 847 N N . THR A 1 109 ? 19.677 -6.807 5.219 1.00 65.94 109 THR A N 1
ATOM 848 C CA . THR A 1 109 ? 20.669 -6.484 4.194 1.00 65.94 109 THR A CA 1
ATOM 849 C C . THR A 1 109 ? 20.028 -6.748 2.839 1.00 65.94 109 THR A C 1
ATOM 851 O O . THR A 1 109 ? 19.866 -7.893 2.422 1.00 65.94 109 THR A O 1
ATOM 854 N N . ILE A 1 110 ? 19.604 -5.675 2.179 1.00 61.09 110 ILE A N 1
ATOM 855 C CA . ILE A 1 110 ? 19.200 -5.679 0.778 1.00 61.09 110 ILE A CA 1
ATOM 856 C C . ILE A 1 110 ? 20.420 -5.151 0.028 1.00 61.09 110 ILE A C 1
ATOM 858 O O . ILE A 1 110 ? 20.859 -4.037 0.301 1.00 61.09 110 ILE A O 1
ATOM 862 N N . ALA A 1 111 ? 21.035 -5.963 -0.835 1.00 53.06 111 ALA A N 1
ATOM 863 C CA . ALA A 1 111 ? 22.160 -5.499 -1.639 1.00 53.06 111 ALA A CA 1
ATOM 864 C C . ALA A 1 111 ? 21.705 -4.300 -2.488 1.00 53.06 111 ALA A C 1
ATOM 866 O O . ALA A 1 111 ? 20.788 -4.433 -3.300 1.00 53.06 111 ALA A O 1
ATOM 867 N N . ASP A 1 112 ? 22.325 -3.136 -2.276 1.00 47.09 112 ASP A N 1
ATOM 868 C CA . ASP A 1 112 ? 22.071 -1.923 -3.052 1.00 47.09 112 ASP A CA 1
ATOM 869 C C . ASP A 1 112 ? 22.293 -2.214 -4.539 1.00 47.09 112 ASP A C 1
ATOM 871 O O . ASP A 1 112 ? 2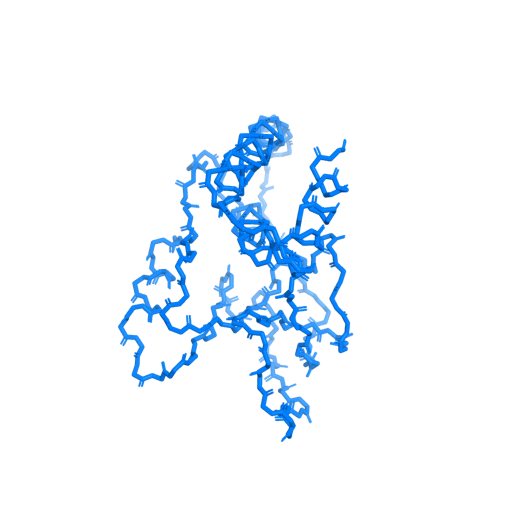3.424 -2.413 -4.990 1.00 47.09 112 ASP A O 1
ATOM 875 N N . GLY A 1 113 ? 21.220 -2.253 -5.329 1.00 47.12 113 GLY A N 1
ATOM 876 C CA . GLY A 1 113 ? 21.385 -2.451 -6.763 1.00 47.12 113 GLY A CA 1
ATOM 877 C C . GLY A 1 113 ? 20.147 -2.859 -7.533 1.00 47.12 113 GLY A C 1
ATOM 878 O O . GLY A 1 113 ? 20.199 -3.835 -8.276 1.00 47.12 113 GLY A O 1
ATOM 879 N N . ILE A 1 114 ? 19.063 -2.086 -7.465 1.00 49.88 114 ILE A N 1
ATOM 880 C CA . ILE A 1 114 ? 18.031 -2.192 -8.502 1.00 49.88 114 ILE A CA 1
ATOM 881 C C . ILE A 1 114 ? 18.557 -1.456 -9.738 1.00 49.88 114 ILE A C 1
ATOM 883 O O . ILE A 1 114 ? 18.406 -0.244 -9.878 1.00 49.88 114 ILE A O 1
A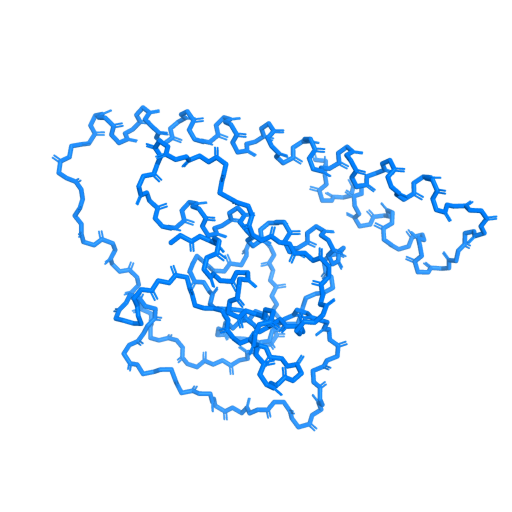TOM 887 N N . LYS A 1 115 ? 19.206 -2.189 -10.645 1.00 47.81 115 LYS A N 1
ATOM 888 C CA . LYS A 1 115 ? 19.432 -1.731 -12.019 1.00 47.81 115 LYS A CA 1
ATOM 889 C C . LYS A 1 115 ? 18.301 -2.293 -12.869 1.00 47.81 115 LYS A C 1
ATOM 891 O O . LYS A 1 115 ? 18.333 -3.463 -13.245 1.00 47.81 115 LYS A O 1
ATOM 896 N N . GLU A 1 116 ? 17.288 -1.478 -13.155 1.00 51.59 116 GLU A N 1
ATOM 897 C CA . GLU A 1 116 ? 16.294 -1.812 -14.180 1.00 51.59 116 GLU A CA 1
ATOM 898 C C . GLU A 1 116 ? 17.014 -1.748 -15.543 1.00 51.59 116 GLU A C 1
ATOM 900 O O . GLU A 1 116 ? 17.080 -0.714 -16.205 1.00 51.59 116 GLU A O 1
ATOM 905 N N . AS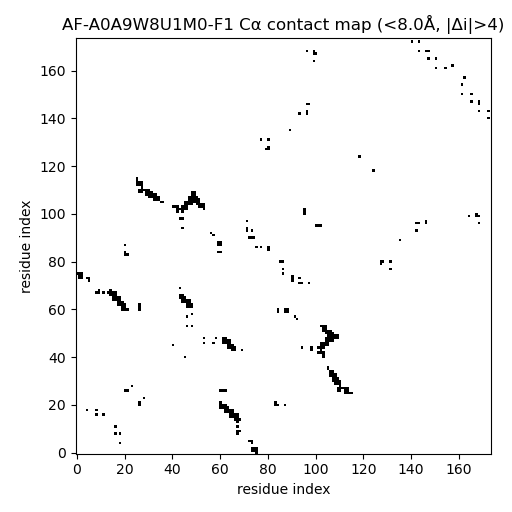N A 1 117 ? 17.680 -2.841 -15.925 1.00 46.91 117 ASN A N 1
ATOM 906 C CA . ASN A 1 117 ? 18.335 -2.941 -17.221 1.00 46.91 117 ASN A CA 1
ATOM 907 C C . ASN A 1 117 ? 17.263 -3.043 -18.315 1.00 46.91 117 ASN A C 1
ATOM 909 O O . ASN A 1 117 ? 16.747 -4.121 -18.589 1.00 46.91 117 ASN A O 1
ATOM 913 N N . GLY A 1 118 ? 17.008 -1.917 -18.982 1.00 50.25 118 GLY A N 1
ATOM 914 C CA . GLY A 1 118 ? 16.605 -1.879 -20.385 1.00 50.25 118 GLY A CA 1
ATOM 915 C C . GLY A 1 118 ? 15.114 -1.699 -20.667 1.00 50.25 118 GLY A C 1
ATOM 916 O O . GLY A 1 118 ? 14.370 -2.668 -20.768 1.00 50.25 118 GLY A O 1
ATOM 917 N N . PHE A 1 119 ? 14.731 -0.468 -21.012 1.00 44.50 119 PHE A N 1
ATOM 918 C CA . PHE A 1 119 ? 13.745 -0.246 -22.071 1.00 44.50 119 PHE A CA 1
ATOM 919 C C . PHE A 1 119 ? 14.286 0.808 -23.044 1.00 44.50 119 PHE A C 1
ATOM 921 O O . PHE A 1 119 ? 14.639 1.917 -22.654 1.00 44.50 119 PHE A O 1
ATOM 928 N N . ARG A 1 120 ? 14.436 0.406 -24.310 1.00 44.97 120 ARG A N 1
ATOM 929 C CA . ARG A 1 120 ? 15.228 1.069 -25.361 1.00 44.97 120 ARG A CA 1
ATOM 930 C C . ARG A 1 120 ? 14.527 2.228 -26.093 1.00 44.97 120 ARG A C 1
ATOM 932 O O . ARG A 1 120 ? 15.073 2.692 -27.081 1.00 44.97 120 ARG A O 1
ATOM 939 N N . ASP A 1 121 ? 13.400 2.746 -25.603 1.00 45.44 121 ASP A N 1
ATOM 940 C CA . ASP A 1 121 ? 12.679 3.853 -26.258 1.00 45.44 121 ASP A CA 1
ATOM 941 C C . ASP A 1 121 ? 12.391 5.012 -25.298 1.00 45.44 121 ASP A C 1
ATOM 943 O O . ASP A 1 121 ? 11.325 5.114 -24.690 1.00 45.44 121 ASP A O 1
ATOM 947 N N . ALA A 1 122 ? 13.351 5.930 -25.181 1.00 53.50 122 ALA A N 1
ATOM 948 C CA . ALA A 1 122 ? 13.288 7.073 -24.268 1.00 53.50 122 ALA A CA 1
ATOM 949 C C . ALA A 1 122 ? 12.056 7.983 -24.483 1.00 53.50 122 ALA A C 1
ATOM 951 O O . ALA A 1 122 ? 11.580 8.609 -23.540 1.00 53.50 122 ALA A O 1
ATOM 952 N N . PHE A 1 123 ? 11.498 8.043 -25.698 1.00 47.22 123 PHE A N 1
ATOM 953 C CA . PHE A 1 123 ? 10.410 8.971 -26.036 1.00 47.22 123 PHE A CA 1
ATOM 954 C C . PHE A 1 123 ? 9.010 8.446 -25.653 1.00 47.22 123 PHE A C 1
ATOM 956 O O . PHE A 1 123 ? 8.196 9.179 -25.084 1.00 47.22 123 PHE A O 1
ATOM 963 N N . ALA A 1 124 ? 8.740 7.157 -25.893 1.00 50.78 124 ALA A N 1
ATOM 964 C CA . ALA A 1 124 ? 7.508 6.499 -25.444 1.00 50.78 124 ALA A CA 1
ATOM 965 C C . ALA A 1 124 ? 7.503 6.303 -23.918 1.00 50.78 124 ALA A C 1
ATOM 967 O O . ALA A 1 124 ? 6.468 6.443 -23.271 1.00 50.78 124 ALA A O 1
ATOM 968 N N . VAL A 1 125 ? 8.676 6.056 -23.323 1.00 55.72 125 VAL A N 1
ATOM 969 C CA . VAL A 1 125 ? 8.832 5.947 -21.868 1.00 55.72 125 VAL A CA 1
ATOM 970 C C . VAL A 1 125 ? 8.562 7.289 -21.178 1.00 55.72 125 VAL A C 1
ATOM 972 O O . VAL A 1 125 ? 7.833 7.306 -20.191 1.00 55.72 125 VAL A O 1
ATOM 975 N N . CYS A 1 126 ? 9.043 8.428 -21.694 1.00 57.62 126 CYS A N 1
ATOM 976 C CA . CYS A 1 126 ? 8.752 9.748 -21.107 1.00 57.62 126 CYS A CA 1
ATOM 977 C C . CYS A 1 126 ? 7.255 10.115 -21.117 1.00 57.62 126 CYS A C 1
ATOM 979 O O . CYS A 1 126 ? 6.734 10.617 -20.123 1.00 57.62 126 CYS A O 1
ATOM 981 N N . THR A 1 127 ? 6.535 9.840 -22.207 1.00 60.66 127 THR A N 1
ATOM 982 C CA . THR A 1 127 ? 5.092 10.140 -22.286 1.00 60.66 127 THR A CA 1
ATOM 983 C C . THR A 1 127 ? 4.261 9.196 -21.416 1.00 60.66 127 THR A C 1
ATOM 985 O O . THR A 1 127 ? 3.422 9.658 -20.642 1.00 60.66 127 THR A O 1
ATOM 988 N N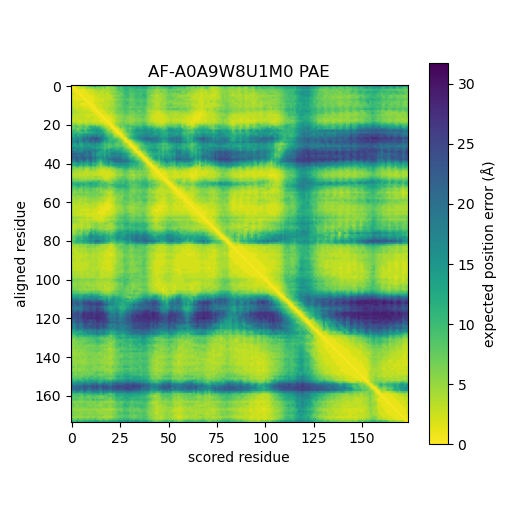 . LEU A 1 128 ? 4.545 7.888 -21.445 1.00 66.50 128 LEU A N 1
ATOM 989 C CA . LEU A 1 128 ? 3.867 6.901 -20.596 1.00 66.50 128 LEU A CA 1
ATOM 990 C C . LEU A 1 128 ? 4.134 7.133 -19.105 1.00 66.50 128 LEU A C 1
ATOM 992 O O . LEU A 1 128 ? 3.218 7.000 -18.293 1.00 66.50 128 LEU A O 1
ATOM 996 N N . THR A 1 129 ? 5.355 7.519 -18.729 1.00 68.81 129 THR A N 1
ATOM 997 C CA . THR A 1 129 ? 5.686 7.861 -17.336 1.00 68.81 129 THR A CA 1
ATOM 998 C C . THR A 1 129 ? 4.974 9.129 -16.879 1.00 68.81 129 THR A C 1
ATOM 1000 O O . THR A 1 129 ? 4.465 9.150 -15.759 1.00 68.81 129 THR A O 1
ATOM 1003 N N . GLN A 1 130 ? 4.841 10.149 -17.732 1.00 77.19 130 GLN A N 1
ATOM 1004 C CA . GLN A 1 130 ? 4.089 11.361 -17.402 1.00 77.19 130 GLN A CA 1
ATOM 1005 C C . GLN A 1 130 ? 2.587 11.081 -17.241 1.00 77.19 130 GLN A C 1
ATOM 1007 O O . GLN A 1 130 ? 1.983 11.500 -16.251 1.00 77.19 130 GLN A O 1
ATOM 1012 N N . THR A 1 131 ? 1.978 10.323 -18.160 1.00 78.25 131 THR A N 1
ATOM 1013 C CA . THR A 1 131 ? 0.579 9.885 -18.028 1.00 78.25 131 THR A CA 1
ATOM 1014 C C . THR A 1 131 ? 0.389 9.048 -16.765 1.00 78.25 131 THR A C 1
ATOM 1016 O O . THR A 1 131 ? -0.554 9.275 -16.008 1.00 78.25 131 THR A O 1
ATOM 1019 N N . HIS A 1 132 ? 1.313 8.130 -16.479 1.00 78.25 132 HIS A N 1
ATOM 1020 C CA . HIS A 1 132 ? 1.285 7.337 -15.257 1.00 78.25 132 HIS A CA 1
ATOM 1021 C C . HIS A 1 132 ? 1.380 8.213 -14.002 1.00 78.25 132 HIS A C 1
ATOM 1023 O O . HIS A 1 132 ? 0.629 8.003 -13.055 1.00 78.25 132 HIS A O 1
ATOM 1029 N N . GLN A 1 133 ? 2.259 9.217 -13.976 1.00 80.06 133 GLN A N 1
ATOM 1030 C CA . GLN A 1 133 ? 2.368 10.155 -12.856 1.00 80.06 133 GLN A CA 1
ATOM 1031 C C . GLN A 1 133 ? 1.068 10.934 -12.633 1.00 80.06 133 GLN A C 1
ATOM 1033 O O . GLN A 1 133 ? 0.612 11.031 -11.495 1.00 80.06 133 GLN A O 1
ATOM 1038 N N . GLN A 1 134 ? 0.441 11.434 -13.702 1.00 83.94 134 GLN A N 1
ATOM 1039 C CA . GLN A 1 134 ? -0.839 12.146 -13.622 1.00 83.94 134 GLN A CA 1
ATOM 1040 C C . GLN A 1 134 ? -1.976 11.249 -13.122 1.00 83.94 134 GLN A C 1
ATOM 1042 O O . GLN A 1 134 ? -2.788 11.660 -12.295 1.00 83.94 134 GLN A O 1
ATOM 1047 N N . LEU A 1 135 ? -2.053 10.014 -13.613 1.00 83.75 135 LEU A N 1
ATOM 1048 C CA . LEU A 1 135 ? -3.066 9.067 -13.159 1.00 83.75 135 LEU A CA 1
ATOM 1049 C C . LEU A 1 135 ? -2.802 8.604 -11.721 1.00 83.75 135 LEU A C 1
ATOM 1051 O O . LEU A 1 135 ? -3.736 8.469 -10.938 1.00 83.75 135 LEU A O 1
ATOM 1055 N N . SER A 1 136 ? -1.534 8.425 -11.350 1.00 82.81 136 SER A N 1
ATOM 1056 C CA . SER A 1 136 ? -1.109 8.077 -9.993 1.00 82.81 136 SER A CA 1
ATOM 1057 C C . SER A 1 136 ? -1.446 9.188 -8.997 1.00 82.81 136 SER A C 1
ATOM 1059 O O . SER A 1 136 ? -1.938 8.899 -7.909 1.00 82.81 136 SER A O 1
ATOM 1061 N N . SER A 1 137 ? -1.251 10.462 -9.355 1.00 85.31 137 SER A N 1
ATOM 1062 C CA . SER A 1 137 ? -1.618 11.583 -8.480 1.00 85.31 137 SER A CA 1
ATOM 1063 C C . SER A 1 137 ? -3.132 11.696 -8.299 1.00 85.31 137 SER A C 1
ATOM 1065 O O . SER A 1 137 ? -3.593 11.822 -7.165 1.00 85.31 137 SER A O 1
ATOM 1067 N N . LYS A 1 138 ? -3.914 11.552 -9.379 1.00 87.44 138 LYS A N 1
ATOM 1068 C CA . LYS A 1 138 ? -5.383 11.476 -9.302 1.00 87.44 138 LYS A CA 1
ATOM 1069 C C . LYS A 1 138 ? -5.843 10.320 -8.420 1.00 87.44 138 LYS A C 1
ATOM 1071 O O . LYS A 1 138 ? -6.666 10.516 -7.533 1.00 87.44 138 LYS A O 1
ATOM 1076 N N . LEU A 1 139 ? -5.253 9.141 -8.604 1.00 85.31 139 LEU A N 1
ATOM 1077 C CA . LEU A 1 139 ? -5.554 7.966 -7.796 1.00 85.31 139 LEU A CA 1
ATOM 1078 C C . LEU A 1 139 ? -5.247 8.204 -6.313 1.00 85.31 139 LEU A C 1
ATOM 1080 O O . LEU A 1 139 ? -6.053 7.852 -5.458 1.00 85.31 139 LEU A O 1
ATOM 1084 N N . LYS A 1 140 ? -4.104 8.820 -5.988 1.00 86.62 140 LYS A N 1
ATOM 1085 C CA . LYS A 1 140 ? -3.766 9.180 -4.602 1.00 86.62 140 LYS A CA 1
ATOM 1086 C C . LYS A 1 140 ? -4.798 10.131 -4.001 1.00 86.62 140 LYS A C 1
ATOM 1088 O O . LYS A 1 140 ? -5.218 9.901 -2.870 1.00 86.62 140 LYS A O 1
ATOM 1093 N N . ALA A 1 141 ? -5.253 11.129 -4.757 1.00 89.06 141 ALA A N 1
ATOM 1094 C CA . ALA A 1 141 ? -6.305 12.039 -4.311 1.00 89.06 141 ALA A CA 1
ATOM 1095 C C . ALA A 1 141 ? -7.636 11.306 -4.046 1.00 89.06 141 ALA A C 1
ATOM 1097 O O . ALA A 1 141 ? -8.239 11.504 -2.993 1.00 89.06 141 ALA A O 1
ATOM 1098 N N . GLU A 1 142 ? -8.058 10.406 -4.939 1.00 88.88 142 GLU A N 1
ATOM 1099 C CA . GLU A 1 142 ? -9.262 9.582 -4.747 1.00 88.88 142 GLU A CA 1
ATOM 1100 C C . GLU A 1 142 ? -9.149 8.659 -3.528 1.00 88.88 142 GLU A C 1
ATOM 1102 O O . GLU A 1 142 ? -10.081 8.562 -2.731 1.00 88.88 142 GLU A O 1
ATOM 1107 N N . MET A 1 143 ? -8.003 7.993 -3.347 1.00 88.06 143 MET A N 1
ATOM 1108 C CA . MET A 1 143 ? -7.763 7.139 -2.179 1.00 88.06 143 MET A CA 1
ATOM 1109 C C . MET A 1 143 ? -7.810 7.949 -0.881 1.00 88.06 143 MET A C 1
ATOM 1111 O O . MET A 1 143 ? -8.391 7.500 0.105 1.00 88.06 143 MET A O 1
ATOM 1115 N N . CYS A 1 144 ? -7.241 9.152 -0.886 1.00 90.81 144 CYS A N 1
ATOM 1116 C CA . CYS A 1 144 ? -7.308 10.080 0.233 1.00 90.81 144 CYS A CA 1
ATOM 1117 C C . CYS A 1 144 ? -8.746 10.497 0.564 1.00 90.81 144 CYS A C 1
ATOM 1119 O O . CYS A 1 144 ? -9.151 10.405 1.723 1.00 90.81 144 CYS A O 1
ATOM 1121 N N . ASP A 1 145 ? -9.536 10.887 -0.437 1.00 91.00 145 ASP A N 1
ATOM 1122 C CA . ASP A 1 145 ? -10.944 11.256 -0.255 1.00 91.00 145 ASP A CA 1
ATOM 1123 C C . ASP A 1 145 ? -11.776 10.079 0.286 1.00 91.00 145 ASP A C 1
ATOM 1125 O O . ASP A 1 145 ? -12.512 10.215 1.267 1.00 91.00 145 ASP A O 1
ATOM 1129 N N . LEU A 1 146 ? -11.597 8.879 -0.275 1.00 88.62 146 LEU A N 1
ATOM 1130 C CA . LEU A 1 146 ? -12.265 7.667 0.203 1.00 88.62 146 LEU A CA 1
ATOM 1131 C C . LEU A 1 146 ? -11.879 7.320 1.645 1.00 88.62 146 LEU A C 1
ATOM 1133 O O . LEU A 1 146 ? -12.751 6.979 2.446 1.00 88.62 146 LEU A O 1
ATOM 1137 N N . SER A 1 147 ? -10.599 7.421 2.003 1.00 87.81 147 SER A N 1
ATOM 1138 C CA . SER A 1 147 ? -10.128 7.158 3.366 1.00 87.81 147 SER A CA 1
ATOM 1139 C C . SER A 1 147 ? -10.663 8.181 4.369 1.00 87.81 147 SER A C 1
ATOM 1141 O O . SER A 1 147 ? -11.045 7.805 5.480 1.00 87.81 147 SER A O 1
ATOM 1143 N N . MET A 1 148 ? -10.762 9.454 3.973 1.00 87.56 148 MET A N 1
ATOM 1144 C CA . MET A 1 148 ? -11.362 10.512 4.791 1.00 87.56 148 MET A CA 1
ATOM 1145 C C . MET A 1 148 ? -12.857 10.255 5.016 1.00 87.56 148 MET A C 1
ATOM 1147 O O . MET A 1 148 ? -13.330 10.344 6.149 1.00 87.56 148 MET A O 1
ATOM 1151 N N . LYS A 1 149 ? -13.594 9.864 3.968 1.00 88.94 149 LYS A N 1
ATOM 1152 C CA . LYS A 1 149 ? -15.019 9.500 4.059 1.00 88.94 149 LYS A CA 1
ATOM 1153 C C . LYS A 1 149 ? -15.251 8.287 4.961 1.00 88.94 149 LYS A C 1
ATOM 1155 O O . LYS A 1 149 ? -16.127 8.333 5.820 1.00 88.94 149 LYS A O 1
ATOM 1160 N N . LYS A 1 150 ? -14.444 7.228 4.819 1.00 86.44 150 LYS A N 1
ATOM 1161 C CA . LYS A 1 150 ? -14.520 6.028 5.675 1.00 86.44 150 LYS A CA 1
ATOM 1162 C C . LYS A 1 150 ? -14.316 6.359 7.154 1.00 86.44 150 LYS A C 1
ATOM 1164 O O . LYS A 1 150 ? -15.062 5.857 7.993 1.00 86.44 150 LYS A O 1
ATOM 1169 N N . LEU A 1 151 ? -13.334 7.207 7.472 1.00 82.88 151 LEU A N 1
ATOM 1170 C CA . LEU A 1 151 ? -13.134 7.685 8.843 1.00 82.88 151 LEU A CA 1
ATOM 1171 C C . LEU A 1 151 ? -14.337 8.498 9.335 1.00 82.88 151 LEU A C 1
ATOM 1173 O O . LEU A 1 151 ? -14.830 8.234 10.422 1.00 82.88 151 LEU A O 1
ATOM 1177 N N . ALA A 1 152 ? -14.859 9.428 8.532 1.00 84.44 152 ALA A N 1
ATOM 1178 C CA . ALA A 1 152 ? -16.021 10.230 8.922 1.00 84.44 152 ALA A CA 1
ATOM 1179 C C . ALA A 1 152 ? -17.269 9.375 9.216 1.00 84.44 152 ALA A C 1
ATOM 1181 O O . ALA A 1 152 ? -18.014 9.678 10.143 1.00 84.44 152 ALA A O 1
ATOM 1182 N N . MET A 1 153 ? -17.478 8.286 8.470 1.00 84.38 153 MET A N 1
ATOM 1183 C CA . MET A 1 153 ? -18.578 7.341 8.706 1.00 84.38 153 MET A CA 1
ATOM 1184 C C . MET A 1 153 ? -18.391 6.475 9.960 1.00 84.38 153 MET A C 1
ATOM 1186 O O . MET A 1 153 ? -19.373 5.960 10.487 1.00 84.38 153 MET A O 1
ATOM 1190 N N . SER A 1 154 ? -17.154 6.299 10.428 1.00 73.19 154 SER A N 1
ATOM 1191 C CA . SER A 1 154 ? -16.830 5.460 11.593 1.00 73.19 154 SER A CA 1
ATOM 1192 C C . SER A 1 154 ? -16.889 6.234 12.921 1.00 73.19 154 SER A C 1
ATOM 1194 O O . SER A 1 154 ? -16.862 5.626 13.989 1.00 73.19 154 SER A O 1
ATOM 1196 N N . ALA A 1 155 ? -17.043 7.561 12.857 1.00 65.56 155 ALA A N 1
ATOM 1197 C CA . ALA A 1 155 ? -16.904 8.501 13.968 1.00 65.56 155 ALA A CA 1
ATOM 1198 C C . ALA A 1 155 ? -18.125 8.582 14.911 1.00 65.56 155 ALA A C 1
ATOM 1200 O O . ALA A 1 155 ? -18.472 9.657 15.400 1.00 65.56 155 ALA A O 1
ATOM 1201 N N . SER A 1 156 ? -18.798 7.464 15.199 1.00 61.41 156 SER A N 1
ATOM 1202 C CA . SER A 1 156 ? -19.907 7.449 16.166 1.00 61.41 156 SER A CA 1
ATOM 1203 C C . SER A 1 156 ? -19.442 7.635 17.622 1.00 61.41 156 SER A C 1
ATOM 1205 O O . SER A 1 156 ? -20.234 8.072 18.454 1.00 61.41 156 SER A O 1
ATOM 1207 N N . GLN A 1 157 ? -18.163 7.371 17.933 1.00 64.50 157 GLN A N 1
ATOM 1208 C CA . GLN A 1 157 ? -17.497 7.708 19.202 1.00 64.50 157 GLN A CA 1
ATOM 1209 C C . GLN A 1 157 ? -16.002 7.973 18.952 1.00 64.50 157 GLN A C 1
ATOM 1211 O O . GLN A 1 157 ? -15.233 7.035 18.771 1.00 64.50 157 GLN A O 1
ATOM 1216 N N . GLU A 1 158 ? -15.574 9.242 18.966 1.00 70.62 158 GLU A N 1
ATOM 1217 C CA . GLU A 1 158 ? -14.181 9.604 18.662 1.00 70.62 158 GLU A CA 1
ATOM 1218 C C . GLU A 1 158 ? -13.193 9.092 19.728 1.00 70.62 158 GLU A C 1
ATOM 1220 O O . GLU A 1 158 ? -12.962 9.724 20.768 1.00 70.62 158 GLU A O 1
ATOM 1225 N N . THR A 1 159 ? -12.534 7.973 19.441 1.00 83.94 159 THR A N 1
ATOM 1226 C CA . THR A 1 159 ? -11.426 7.476 20.267 1.00 83.94 159 THR A CA 1
ATOM 1227 C C . THR A 1 159 ? -10.154 8.312 20.054 1.00 83.94 159 THR A C 1
ATOM 1229 O O . THR A 1 159 ? -9.976 8.998 19.042 1.00 83.94 159 THR A O 1
ATOM 1232 N N . LYS A 1 160 ? -9.212 8.266 21.010 1.00 84.31 160 LYS A N 1
ATOM 1233 C CA . LYS A 1 160 ? -7.901 8.939 20.867 1.00 84.31 160 LYS A CA 1
ATOM 1234 C C . LYS A 1 160 ? -7.140 8.459 19.622 1.00 84.31 160 LYS A C 1
ATOM 1236 O O . LYS A 1 160 ? -6.491 9.268 18.957 1.00 84.31 160 LYS A O 1
ATOM 1241 N N . GLU A 1 161 ? -7.251 7.173 19.303 1.00 83.44 161 GLU A N 1
ATOM 1242 C CA . GLU A 1 161 ? -6.629 6.553 18.129 1.00 83.44 161 GLU A CA 1
ATOM 1243 C C . GLU A 1 161 ? -7.237 7.073 16.826 1.00 83.44 161 GLU A C 1
ATOM 1245 O O . GLU A 1 161 ? -6.515 7.413 15.890 1.00 83.44 161 GLU A O 1
ATOM 1250 N N . GLU A 1 162 ? -8.557 7.235 16.775 1.00 84.75 162 GLU A N 1
ATOM 1251 C CA . GLU A 1 162 ? -9.246 7.783 15.608 1.00 84.75 162 GLU A CA 1
ATOM 1252 C C . GLU A 1 162 ? -8.854 9.243 15.341 1.00 84.75 162 GLU A C 1
ATOM 1254 O O . GLU A 1 162 ? -8.564 9.620 14.203 1.00 84.75 162 GLU A O 1
ATOM 1259 N N . LYS A 1 163 ? -8.700 10.053 16.398 1.00 86.88 163 LYS A N 1
ATOM 1260 C CA . LYS A 1 163 ? -8.156 11.420 16.289 1.00 86.88 163 LYS A CA 1
ATOM 1261 C C . LYS A 1 163 ? -6.728 11.438 15.756 1.00 86.88 163 LYS A C 1
ATOM 1263 O O . LYS A 1 163 ? -6.348 12.360 15.032 1.00 86.88 163 LYS A O 1
ATOM 1268 N N . GLN A 1 164 ? -5.906 10.461 16.131 1.00 88.44 164 GLN A N 1
ATOM 1269 C CA . GLN A 1 164 ? -4.548 10.330 15.608 1.00 88.44 164 GLN A CA 1
ATOM 1270 C C . GLN A 1 164 ? -4.554 9.924 14.130 1.00 88.44 164 GLN A C 1
ATOM 1272 O O . GLN A 1 164 ? -3.881 10.579 13.336 1.00 88.44 164 GLN A O 1
ATOM 1277 N N . ARG A 1 165 ? -5.370 8.935 13.744 1.00 88.25 165 ARG A N 1
ATOM 1278 C CA . ARG A 1 165 ? -5.552 8.507 12.344 1.00 88.25 165 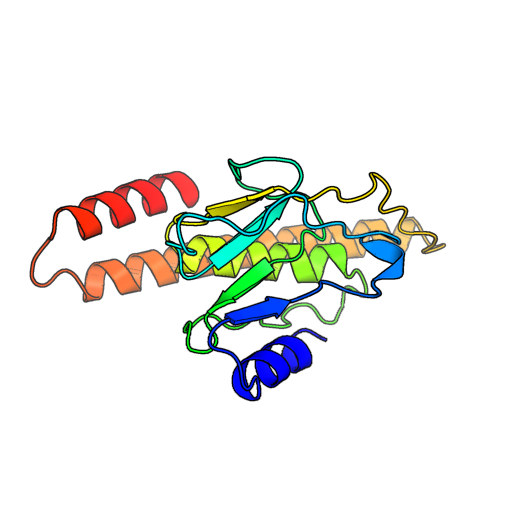ARG A CA 1
ATOM 1279 C C . ARG A 1 165 ? -6.045 9.649 11.458 1.00 88.25 165 ARG A C 1
ATOM 1281 O O . ARG A 1 165 ? -5.489 9.862 10.387 1.00 88.25 165 ARG A O 1
ATOM 1288 N N . ASN A 1 166 ? -7.020 10.432 11.924 1.00 87.75 166 ASN A N 1
ATOM 1289 C CA . ASN A 1 166 ? -7.545 11.588 11.194 1.00 87.75 166 ASN A CA 1
ATOM 1290 C C . ASN A 1 166 ? -6.482 12.687 11.012 1.00 87.75 166 ASN A C 1
ATOM 1292 O O . ASN A 1 166 ? -6.310 13.216 9.916 1.00 87.75 166 ASN A O 1
ATOM 1296 N N . ARG A 1 167 ? -5.713 13.006 12.065 1.00 89.62 167 ARG A N 1
ATOM 1297 C CA . ARG A 1 167 ? -4.600 13.968 11.967 1.00 89.62 167 ARG A CA 1
ATOM 1298 C C . ARG A 1 167 ? -3.537 13.510 10.974 1.00 89.62 167 ARG A C 1
ATOM 1300 O O . ARG A 1 167 ? -3.113 14.306 10.142 1.00 89.62 167 ARG A O 1
ATOM 1307 N N . TRP A 1 168 ? -3.149 12.239 11.046 1.00 91.00 168 TRP A N 1
ATOM 1308 C CA . TRP A 1 168 ? -2.184 11.659 10.121 1.00 91.00 168 TRP A CA 1
ATOM 1309 C C . TRP A 1 168 ? -2.695 11.712 8.677 1.00 91.00 168 TRP A C 1
ATOM 1311 O O . TRP A 1 168 ? -1.983 12.183 7.796 1.00 91.00 168 TRP A O 1
ATOM 1321 N N . LEU A 1 169 ? -3.950 11.318 8.439 1.00 90.56 169 LEU A N 1
ATOM 1322 C CA . LEU A 1 169 ? -4.524 11.287 7.095 1.00 90.56 169 LEU A CA 1
ATOM 1323 C C . LEU A 1 169 ? -4.611 12.693 6.488 1.00 90.56 169 LEU A C 1
ATOM 1325 O O . LEU A 1 169 ? -4.220 12.887 5.342 1.00 90.56 169 LEU A O 1
ATOM 1329 N N . LYS A 1 170 ? -5.019 13.697 7.275 1.00 89.88 170 LYS A N 1
ATOM 1330 C CA . LYS A 1 170 ? -4.999 15.108 6.855 1.00 89.88 170 LYS A CA 1
ATOM 1331 C C . LYS A 1 170 ? -3.601 15.605 6.498 1.00 89.88 170 LYS A C 1
ATOM 1333 O O . LYS A 1 170 ? -3.477 16.445 5.619 1.00 89.88 170 LYS A O 1
ATOM 1338 N N . GLN A 1 171 ? -2.566 15.131 7.190 1.00 90.62 171 GLN A N 1
ATOM 1339 C CA . GLN A 1 171 ? -1.185 15.508 6.897 1.00 90.62 171 GLN A CA 1
ATOM 1340 C C . GLN A 1 171 ? -0.653 14.801 5.646 1.00 90.62 171 GLN A C 1
ATOM 1342 O O . GLN A 1 171 ? 0.056 15.420 4.864 1.00 90.62 171 GLN A O 1
ATOM 1347 N N . PHE A 1 172 ? -0.987 13.524 5.460 1.00 90.06 172 PHE A N 1
ATOM 1348 C CA . PHE A 1 172 ? -0.533 12.728 4.321 1.00 90.06 172 PHE A CA 1
ATOM 1349 C C . PHE A 1 172 ? -1.222 13.116 3.005 1.00 90.06 172 PHE A C 1
ATOM 1351 O O . PHE A 1 172 ? -0.611 13.050 1.944 1.00 90.06 172 PHE A O 1
ATOM 1358 N N . CYS A 1 173 ? -2.496 13.501 3.076 1.00 89.12 173 CYS A N 1
ATOM 1359 C CA . CYS A 1 173 ? -3.337 13.808 1.919 1.00 89.12 173 CYS A CA 1
ATOM 1360 C C . CYS A 1 173 ? -3.350 15.290 1.514 1.00 89.12 173 CYS A C 1
ATOM 1362 O O . CYS A 1 173 ? -4.141 15.666 0.648 1.00 89.12 173 CYS A O 1
ATOM 1364 N N . ARG A 1 174 ? -2.534 16.125 2.163 1.00 83.12 174 ARG A N 1
ATOM 1365 C CA . ARG A 1 174 ? -2.375 17.548 1.851 1.00 83.12 174 ARG A CA 1
ATOM 1366 C C . ARG A 1 174 ? -1.217 17.755 0.886 1.00 83.12 174 ARG A C 1
ATOM 1368 O O . ARG A 1 174 ? -1.376 18.627 0.008 1.00 83.12 174 ARG A O 1
#

Organism: NCBI:txid2804962

pLDDT: mean 76.71, std 13.58, range [44.5, 91.0]

Radius of gyration: 17.12 Å; Cα contacts (8 Å, |Δi|>4): 212; chains: 1; bounding box: 42×39×47 Å

Sequence (174 aa):
PNVYLNLARLLASTSYTMLFPGNMSLVASDLTMTKMPTSGIRSAITVVTSGNRVTYPPPSLSPILVQRDHPCWCTERFTFSNSRILNWDQCLTQFWLDSYGHVDGLNATIADGIKENGFRDAFAVCTLTQTHQQLSSKLKAEMCDLSMKKLAMSASQETKEEKQRNRWLKQFCR

Foldseek 3Di:
DQVVVLVCLQPDPDQKDKDFLDDVVLFAPDWAQPDDPPPDDPAQKEWEDQDFDADPPGPFRTIMIGGSPQPAGQDDDCPVDPDSRLSVSLSSLRVCLSRLNPYTYRRIDGPPDNDPPDDDDPPVCVVSVVVSVVVSLVVLLVSLVVSLVVLVVVVPDDDPVSVSSNVSSVVVND